Protein AF-A0A0D3IR96-F1 (afdb_monomer_lite)

Organism: Emiliania huxleyi (strain CCMP1516) (NCBI:txid280463)

Radius of gyration: 33.33 Å; chains: 1; bounding box: 68×38×92 Å

InterPro domains:
  IPR036249 Thioredoxin-like superfamily [SSF52833] (45-129)

Foldseek 3Di:
DDDDDDDDDDDDDDDDDDDDDDDDDDDDDDDPPPPPPPPPPPPQAKEKAWQPDPLQVVLPSVVLLVLLVVVCPPPRRHDRYHADQVPPPRSDPVVSPQDRKMWIRAPGPDDPPDDPDPTDIDGNQDDNVSSVVVVVVSNVD

Structure (mmCIF, N/CA/C/O backbone):
data_AF-A0A0D3IR96-F1
#
_entry.id   AF-A0A0D3IR96-F1
#
loop_
_atom_site.group_PDB
_atom_site.id
_atom_site.type_symbol
_atom_site.label_atom_id
_atom_site.label_alt_id
_atom_site.label_comp_id
_atom_site.label_asym_id
_atom_site.label_entity_id
_atom_site.label_seq_id
_atom_site.pdbx_PDB_ins_code
_atom_site.Cartn_x
_atom_site.Cartn_y
_atom_site.Cartn_z
_atom_site.occupancy
_atom_site.B_iso_or_equiv
_atom_site.auth_seq_id
_atom_site.auth_comp_id
_atom_site.auth_asym_id
_atom_site.auth_atom_id
_atom_site.pdbx_PDB_model_num
ATOM 1 N N . MET A 1 1 ? 56.034 -15.887 52.984 1.00 51.62 1 MET A N 1
ATOM 2 C CA . MET A 1 1 ? 55.229 -17.129 52.912 1.00 51.62 1 MET A CA 1
ATOM 3 C C . MET A 1 1 ? 55.844 -18.103 53.901 1.00 51.62 1 MET A C 1
ATOM 5 O O . MET A 1 1 ? 57.067 -18.193 53.873 1.00 51.62 1 MET A O 1
ATOM 9 N N . PRO A 1 2 ? 55.068 -18.704 54.822 1.00 46.38 2 PRO A N 1
ATOM 10 C CA . PRO A 1 2 ? 53.997 -19.631 54.433 1.00 46.38 2 PRO A CA 1
ATOM 11 C C . PRO A 1 2 ? 52.664 -19.515 55.214 1.00 46.38 2 PRO A C 1
ATOM 13 O O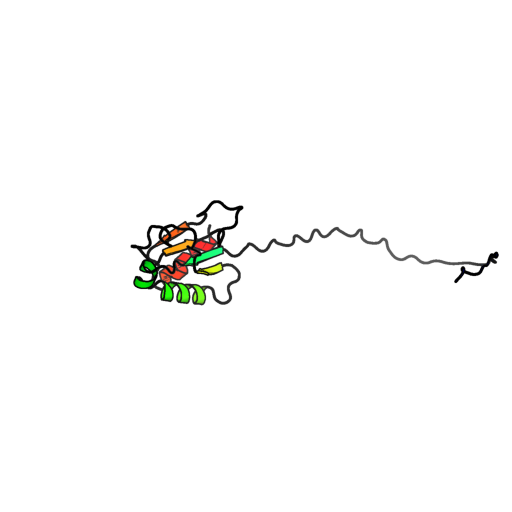 . PRO A 1 2 ? 52.569 -18.794 56.196 1.00 46.38 2 PRO A O 1
ATOM 16 N N . SER A 1 3 ? 51.687 -20.289 54.724 1.00 43.12 3 SER A N 1
ATOM 17 C CA . SER A 1 3 ? 50.596 -21.015 55.409 1.00 43.12 3 SER A CA 1
ATOM 18 C C . SER A 1 3 ? 49.619 -20.351 56.394 1.00 43.12 3 SER A C 1
ATOM 20 O O . SER A 1 3 ? 49.983 -19.694 57.362 1.00 43.12 3 SER A O 1
ATOM 22 N N . LEU A 1 4 ? 48.340 -20.689 56.174 1.00 45.69 4 LEU A N 1
ATOM 23 C CA . LEU A 1 4 ? 47.197 -20.446 57.056 1.00 45.69 4 LEU A CA 1
ATOM 24 C C . LEU A 1 4 ? 47.399 -21.021 58.467 1.00 45.69 4 LEU A C 1
ATOM 26 O O . LEU A 1 4 ? 47.954 -22.107 58.641 1.00 45.69 4 LEU A O 1
ATOM 30 N N . LEU A 1 5 ? 46.816 -20.332 59.447 1.00 49.47 5 LEU A N 1
ATOM 31 C CA . LEU A 1 5 ? 46.610 -20.828 60.804 1.00 49.47 5 LEU A CA 1
ATOM 32 C C . LEU A 1 5 ? 45.289 -21.613 60.938 1.00 49.47 5 LEU A C 1
ATOM 34 O O . LEU A 1 5 ? 44.255 -21.225 60.400 1.00 49.47 5 LEU A O 1
ATOM 38 N N . LEU A 1 6 ? 45.392 -22.700 61.711 1.00 45.28 6 LEU A N 1
ATOM 39 C CA . LEU A 1 6 ? 44.419 -23.315 62.638 1.00 45.28 6 LEU A CA 1
ATOM 40 C C . LEU A 1 6 ? 43.333 -22.353 63.204 1.00 45.28 6 LEU A C 1
ATOM 42 O O . LEU A 1 6 ? 43.534 -21.146 63.221 1.00 45.28 6 LEU A O 1
ATOM 46 N N . ALA A 1 7 ? 42.201 -22.789 63.782 1.00 45.91 7 ALA A N 1
ATOM 47 C CA . ALA A 1 7 ? 41.856 -24.061 64.450 1.00 45.91 7 ALA A CA 1
ATOM 48 C C . ALA A 1 7 ? 40.303 -24.258 64.481 1.00 45.91 7 ALA A C 1
ATOM 50 O O . ALA A 1 7 ? 39.579 -23.277 64.370 1.00 45.91 7 ALA A O 1
ATOM 51 N N . ILE A 1 8 ? 39.719 -25.470 64.443 1.00 49.22 8 ILE A N 1
ATOM 52 C CA . ILE A 1 8 ? 39.434 -26.432 65.549 1.00 49.22 8 ILE A CA 1
ATOM 53 C C . ILE A 1 8 ? 38.276 -26.025 66.507 1.00 49.22 8 ILE A C 1
ATOM 55 O O . ILE A 1 8 ? 38.487 -25.227 67.411 1.00 49.22 8 ILE A O 1
ATOM 59 N N . MET A 1 9 ? 37.139 -26.747 66.386 1.00 39.69 9 MET A N 1
ATOM 60 C CA . MET A 1 9 ? 36.082 -27.023 67.406 1.00 39.69 9 MET A CA 1
ATOM 61 C C . MET A 1 9 ? 35.264 -25.803 67.928 1.00 39.69 9 MET A C 1
ATOM 63 O O . MET A 1 9 ? 35.610 -24.670 67.635 1.00 39.69 9 MET A O 1
ATOM 67 N N . THR A 1 10 ? 34.108 -25.899 68.612 1.00 48.47 10 THR A N 1
ATOM 68 C CA . THR A 1 10 ? 33.416 -26.964 69.389 1.00 48.47 10 THR A CA 1
ATOM 69 C C . THR A 1 10 ? 31.876 -26.816 69.341 1.00 48.47 10 THR A C 1
ATOM 71 O O . THR A 1 10 ? 31.369 -25.721 69.134 1.00 48.47 10 THR A O 1
ATOM 74 N N . SER A 1 11 ? 31.165 -27.923 69.611 1.00 43.47 11 SER A N 1
ATOM 75 C CA . SER A 1 11 ? 30.036 -28.127 70.563 1.00 43.47 11 SER A CA 1
ATOM 76 C C . SER A 1 11 ? 29.287 -26.924 71.192 1.00 43.47 11 SER A C 1
ATOM 78 O O . SER A 1 11 ? 29.914 -25.929 71.523 1.00 43.47 11 SER A O 1
ATOM 80 N N . ALA A 1 12 ? 28.016 -26.991 71.630 1.00 45.50 12 ALA A N 1
ATOM 81 C CA . ALA A 1 12 ? 26.873 -27.919 71.486 1.00 45.50 12 ALA A CA 1
ATOM 82 C C . ALA A 1 12 ? 25.678 -27.352 72.325 1.00 45.50 12 ALA A C 1
ATOM 84 O O . ALA A 1 12 ? 25.776 -26.253 72.860 1.00 45.50 12 ALA A O 1
ATOM 85 N N . LEU A 1 13 ? 24.616 -28.155 72.520 1.00 47.00 13 LEU A N 1
ATOM 86 C CA . LEU A 1 13 ? 23.507 -28.019 73.495 1.00 47.00 13 LEU A CA 1
ATOM 87 C C . LEU A 1 13 ? 22.381 -26.991 73.229 1.00 47.00 13 LEU A C 1
ATOM 89 O O . LEU A 1 13 ? 22.545 -25.778 73.296 1.00 47.00 13 LEU A O 1
ATOM 93 N N . SER A 1 14 ? 21.169 -27.539 73.084 1.00 48.97 14 SER A N 1
ATOM 94 C CA . SER A 1 14 ? 19.882 -26.877 73.357 1.00 48.97 14 SER A CA 1
ATOM 95 C C . SER A 1 14 ? 19.670 -26.641 74.865 1.00 48.97 14 SER A C 1
ATOM 97 O O . SER A 1 14 ? 20.343 -27.263 75.690 1.00 48.97 14 SER A O 1
ATOM 99 N N . PRO A 1 15 ? 18.622 -25.889 75.245 1.00 51.50 15 PRO A N 1
ATOM 100 C CA . PRO A 1 15 ? 17.566 -26.556 76.020 1.00 51.50 15 PRO A CA 1
ATOM 101 C C . PRO A 1 15 ? 16.125 -26.238 75.560 1.00 51.50 15 PRO A C 1
ATOM 103 O O . PRO A 1 15 ? 15.892 -25.615 74.530 1.00 51.50 15 PRO A O 1
ATOM 106 N N . ARG A 1 16 ? 15.159 -26.813 76.291 1.00 57.41 16 ARG A N 1
ATOM 107 C CA . ARG A 1 16 ? 13.742 -27.029 75.933 1.00 57.41 16 ARG A CA 1
ATOM 108 C C . ARG A 1 16 ? 12.774 -25.990 76.545 1.00 57.41 16 ARG A C 1
ATOM 110 O O . ARG A 1 16 ? 13.179 -25.176 77.362 1.00 57.41 16 ARG A O 1
ATOM 117 N N . LEU A 1 17 ? 11.479 -26.235 76.277 1.00 47.91 17 LEU A N 1
ATOM 118 C CA . LEU A 1 17 ? 10.245 -25.733 76.919 1.00 47.91 17 LEU A CA 1
ATOM 119 C C . LEU A 1 17 ? 9.730 -24.369 76.408 1.00 47.91 17 LEU A C 1
ATOM 121 O O . LEU A 1 17 ? 10.510 -23.454 76.203 1.00 47.91 17 LEU A O 1
ATOM 125 N N . GLY A 1 18 ? 8.418 -24.176 76.204 1.00 40.69 18 GLY A N 1
ATOM 126 C CA . GLY A 1 18 ? 7.308 -25.145 76.254 1.00 40.69 18 GLY A CA 1
ATOM 127 C C . GLY A 1 18 ? 5.919 -24.488 76.363 1.00 40.69 18 GLY A C 1
ATOM 128 O O . GLY A 1 18 ? 5.835 -23.323 76.723 1.00 40.69 18 GLY A O 1
ATOM 129 N N . ALA A 1 19 ? 4.866 -25.292 76.132 1.00 45.28 19 ALA A N 1
ATOM 130 C CA . ALA A 1 19 ? 3.433 -25.031 76.390 1.00 45.28 19 ALA A CA 1
ATOM 131 C C . ALA A 1 19 ? 2.738 -23.873 75.619 1.00 45.28 19 ALA A C 1
ATOM 133 O O . ALA A 1 19 ? 3.375 -22.899 75.252 1.00 45.28 19 ALA A O 1
ATOM 134 N N . ALA A 1 20 ? 1.415 -23.831 75.400 1.00 45.00 20 ALA A N 1
ATOM 135 C CA . ALA A 1 20 ? 0.309 -24.803 75.266 1.00 45.00 20 ALA A CA 1
ATOM 136 C C . ALA A 1 20 ? -1.021 -23.999 75.159 1.00 45.00 20 ALA A C 1
ATOM 138 O O . ALA A 1 20 ? -1.113 -22.947 75.787 1.00 45.00 20 ALA A O 1
ATOM 139 N N . LEU A 1 21 ? -2.057 -24.570 74.501 1.00 45.09 21 LEU A N 1
ATOM 140 C CA . LEU A 1 21 ? -3.480 -24.115 74.454 1.00 45.09 21 LEU A CA 1
ATOM 141 C C . LEU A 1 21 ? -3.742 -22.803 73.642 1.00 45.09 21 LEU A C 1
ATOM 143 O O . LEU A 1 21 ? -2.848 -21.976 73.543 1.00 45.09 21 LEU A O 1
ATOM 147 N N . TYR A 1 22 ? -4.901 -22.506 73.011 1.00 46.69 22 TYR A N 1
ATOM 148 C CA . TYR A 1 22 ? -6.094 -23.287 72.581 1.00 46.69 22 TYR A CA 1
ATOM 149 C C . TYR A 1 22 ? -6.828 -22.581 71.374 1.00 46.69 22 TYR A C 1
ATOM 151 O O . TYR A 1 22 ? -6.241 -21.653 70.821 1.00 46.69 22 TYR A O 1
ATOM 159 N N . PRO A 1 23 ? -8.012 -23.020 70.857 1.00 60.56 23 PRO A N 1
ATOM 160 C CA . PRO A 1 23 ? -8.358 -22.891 69.424 1.00 60.56 23 PRO A CA 1
ATOM 161 C C . PRO A 1 23 ? -9.450 -21.859 69.053 1.00 60.56 23 PRO A C 1
ATOM 163 O O . PRO A 1 23 ? -10.223 -21.417 69.900 1.00 60.56 23 PRO A O 1
ATOM 166 N N . SER A 1 24 ? -9.627 -21.607 67.745 1.00 42.91 24 SER A N 1
ATOM 167 C CA . SER A 1 24 ? -10.947 -21.346 67.126 1.00 42.91 24 SER A CA 1
ATOM 168 C C . SER A 1 24 ? -10.938 -21.479 65.597 1.00 42.91 24 SER A C 1
ATOM 170 O O . SER A 1 24 ? -9.906 -21.336 64.948 1.00 42.91 24 SER A O 1
ATOM 172 N N . ALA A 1 25 ? -12.104 -21.798 65.029 1.00 50.78 25 ALA A N 1
ATOM 173 C CA . ALA A 1 25 ? -12.280 -22.142 63.619 1.00 50.78 25 ALA A CA 1
ATOM 174 C C . ALA A 1 25 ? -12.284 -20.924 62.675 1.00 50.78 25 ALA A C 1
ATOM 176 O O . ALA A 1 25 ? -12.954 -19.930 62.948 1.00 50.78 25 ALA A O 1
ATOM 177 N N . ALA A 1 26 ? -11.652 -21.051 61.500 1.00 44.62 26 ALA A N 1
ATOM 178 C CA . ALA A 1 26 ? -11.836 -20.116 60.387 1.00 44.62 26 ALA A CA 1
ATOM 179 C C . ALA A 1 26 ? -11.619 -20.772 59.005 1.00 44.62 26 ALA A C 1
ATOM 181 O O . ALA A 1 26 ? -10.518 -20.757 58.474 1.00 44.62 26 ALA A O 1
ATOM 182 N N . ARG A 1 27 ? -12.733 -21.249 58.422 1.00 51.72 27 ARG A N 1
ATOM 183 C CA . ARG A 1 27 ? -13.008 -21.522 56.989 1.00 51.72 27 ARG A CA 1
ATOM 184 C C . ARG A 1 27 ? -12.126 -22.532 56.214 1.00 51.72 27 ARG A C 1
ATOM 186 O O . ARG A 1 27 ? -10.905 -22.429 56.218 1.00 51.72 27 ARG A O 1
ATOM 193 N N . PRO A 1 28 ? -12.734 -23.431 55.407 1.00 44.75 28 PRO A N 1
ATOM 194 C CA . PRO A 1 28 ? -12.001 -24.070 54.318 1.00 44.75 28 PRO A CA 1
ATOM 195 C C . PRO A 1 28 ? -11.571 -22.998 53.309 1.00 44.75 28 PRO A C 1
ATOM 197 O O . PRO A 1 28 ? -12.365 -22.123 52.948 1.00 44.75 28 PRO A O 1
ATOM 200 N N . GLN A 1 29 ? -10.326 -23.070 52.836 1.00 51.66 29 GLN A N 1
ATOM 201 C CA . GLN A 1 29 ? -9.911 -22.281 51.679 1.00 51.66 29 GLN A CA 1
ATOM 202 C C . GLN A 1 29 ? -10.789 -22.682 50.483 1.00 51.66 29 GLN A C 1
ATOM 204 O O . GLN A 1 29 ? -10.931 -23.883 50.229 1.00 51.66 29 GLN A O 1
ATOM 209 N N . PRO A 1 30 ? -11.372 -21.734 49.725 1.00 47.31 30 PRO A N 1
ATOM 210 C CA . PRO A 1 30 ? -11.896 -22.078 48.417 1.00 47.31 30 PRO A CA 1
ATOM 211 C C . PRO A 1 30 ? -10.712 -22.587 47.597 1.00 47.31 30 PRO A C 1
ATOM 213 O O . PRO A 1 30 ? -9.713 -21.879 47.452 1.00 47.31 30 PRO A O 1
ATOM 216 N N . ALA A 1 31 ? -10.814 -23.821 47.097 1.00 50.88 31 ALA A N 1
ATOM 217 C CA . ALA A 1 31 ? -9.836 -24.358 46.164 1.00 50.88 31 ALA A CA 1
ATOM 218 C C . ALA A 1 31 ? -9.617 -23.311 45.074 1.00 50.88 31 ALA A C 1
ATOM 220 O O . ALA A 1 31 ? -10.591 -22.850 44.468 1.00 50.88 31 ALA A O 1
ATOM 221 N N . ALA A 1 32 ? -8.362 -22.902 44.876 1.00 51.72 32 ALA A N 1
ATOM 222 C CA . ALA A 1 32 ? -8.020 -21.935 43.853 1.00 51.72 32 ALA A CA 1
ATOM 223 C C . ALA A 1 32 ? -8.484 -22.510 42.515 1.00 51.72 32 ALA A C 1
ATOM 225 O O . ALA A 1 3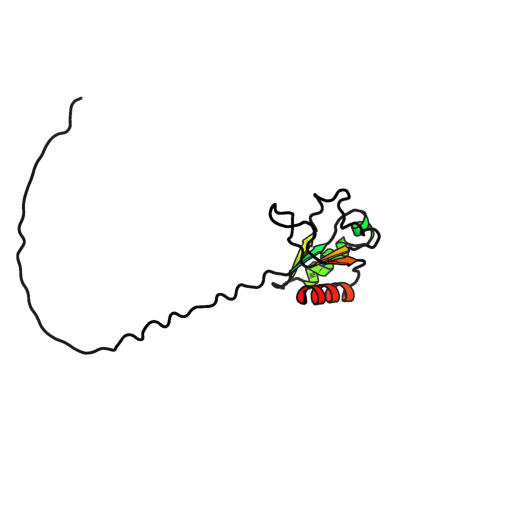2 ? -7.843 -23.395 41.948 1.00 51.72 32 ALA A O 1
ATOM 226 N N . ARG A 1 33 ? -9.636 -22.029 42.029 1.00 50.84 33 ARG A N 1
ATOM 227 C CA . ARG A 1 33 ? -10.043 -22.226 40.645 1.00 50.84 33 ARG A CA 1
ATOM 228 C C . ARG A 1 33 ? -8.876 -21.675 39.855 1.00 50.84 33 ARG A C 1
ATOM 230 O O . ARG A 1 33 ? -8.640 -20.469 39.896 1.00 50.84 33 ARG A O 1
ATOM 237 N N . ALA A 1 34 ? -8.137 -22.570 39.207 1.00 50.50 34 ALA A N 1
ATOM 238 C CA . ALA A 1 34 ? -7.124 -22.210 38.242 1.00 50.50 34 ALA A CA 1
ATOM 239 C C . ALA A 1 34 ? -7.859 -21.470 37.126 1.00 50.50 34 ALA A C 1
ATOM 241 O O . ALA A 1 34 ? -8.377 -22.072 36.184 1.00 50.50 34 ALA A O 1
ATOM 242 N N . GLY A 1 35 ? -7.987 -20.157 37.312 1.00 45.25 35 GLY A N 1
ATOM 243 C CA . GLY A 1 35 ? -8.448 -19.228 36.313 1.00 45.25 35 GLY A CA 1
ATOM 244 C C . GLY A 1 35 ? -7.410 -19.287 35.223 1.00 45.25 35 GLY A C 1
ATOM 245 O O . GLY A 1 35 ? -6.414 -18.570 35.272 1.00 45.25 35 GLY A O 1
ATOM 246 N N . ARG A 1 36 ? -7.634 -20.196 34.272 1.00 48.97 36 ARG A N 1
ATOM 247 C CA . ARG A 1 36 ? -6.985 -20.199 32.975 1.00 48.97 36 ARG A CA 1
ATOM 248 C C . ARG A 1 36 ? -7.459 -18.920 32.305 1.00 48.97 36 ARG A C 1
ATOM 250 O O . ARG A 1 36 ? -8.435 -18.924 31.563 1.00 48.97 36 ARG A O 1
ATOM 257 N N . LEU A 1 37 ? -6.816 -17.816 32.683 1.00 46.94 37 LEU A N 1
ATOM 258 C CA . LEU A 1 37 ? -6.868 -16.564 31.968 1.00 46.94 37 LEU A CA 1
ATOM 259 C C . LEU A 1 37 ? -6.359 -16.925 30.584 1.00 46.94 37 LEU A C 1
ATOM 261 O O . LEU A 1 37 ? -5.158 -17.089 30.374 1.00 46.94 37 LEU A O 1
ATOM 265 N N . CYS A 1 38 ? -7.297 -17.141 29.666 1.00 43.19 38 CYS A N 1
ATOM 266 C CA . CYS A 1 38 ? -6.997 -17.015 28.263 1.00 43.19 38 CYS A CA 1
ATOM 267 C C . CYS A 1 38 ? -6.497 -15.582 28.119 1.00 43.19 38 CYS A C 1
ATOM 269 O O . CYS A 1 38 ? -7.294 -14.643 28.116 1.00 43.19 38 CYS A O 1
ATOM 271 N N . ALA A 1 39 ? -5.175 -15.419 28.058 1.00 48.00 39 ALA A N 1
ATOM 272 C CA . ALA A 1 39 ? -4.632 -14.333 27.279 1.00 48.00 39 ALA A CA 1
ATOM 273 C C . ALA A 1 39 ? -5.293 -14.503 25.913 1.00 48.00 39 ALA A C 1
ATOM 275 O O . ALA A 1 39 ? -5.076 -15.514 25.245 1.00 48.00 39 ALA A O 1
ATOM 276 N N . ALA A 1 40 ? -6.204 -13.594 25.574 1.00 45.00 40 ALA A N 1
ATOM 277 C CA . ALA A 1 40 ? -6.588 -13.449 24.191 1.00 45.00 40 ALA A CA 1
ATOM 278 C C . ALA A 1 40 ? -5.282 -13.092 23.487 1.00 45.00 40 ALA A C 1
ATOM 280 O O . ALA A 1 40 ? -4.715 -12.031 23.755 1.00 45.00 40 ALA A O 1
ATOM 281 N N . GLU A 1 41 ? -4.754 -14.024 22.695 1.00 51.28 41 GLU A N 1
ATOM 282 C CA . GLU A 1 41 ? -3.698 -13.712 21.746 1.00 51.28 41 GLU A CA 1
ATOM 283 C C . GLU A 1 41 ? -4.260 -12.582 20.890 1.00 51.28 41 GLU A C 1
ATOM 285 O O . GLU A 1 41 ? -5.216 -12.780 20.138 1.00 51.28 41 GLU A O 1
ATOM 290 N N . ALA A 1 42 ? -3.758 -11.367 21.126 1.00 58.09 42 ALA A N 1
ATOM 291 C CA . ALA A 1 42 ? -4.143 -10.208 20.348 1.00 58.09 42 ALA A CA 1
ATOM 292 C C . ALA A 1 42 ? -3.842 -10.559 18.893 1.00 58.09 42 ALA A C 1
ATOM 294 O O . ALA A 1 42 ? -2.696 -10.878 18.567 1.00 58.09 42 ALA A O 1
ATOM 295 N N . ALA A 1 43 ? -4.885 -10.586 18.061 1.00 66.50 43 ALA A N 1
ATOM 296 C CA . ALA A 1 43 ? -4.735 -10.897 16.652 1.00 66.50 43 ALA A CA 1
ATOM 297 C C . ALA A 1 43 ? -3.674 -9.955 16.074 1.00 66.50 43 ALA A C 1
ATOM 299 O O . ALA A 1 43 ? -3.745 -8.743 16.286 1.00 66.50 43 ALA A O 1
ATOM 300 N N . ALA A 1 44 ? -2.657 -10.518 15.421 1.00 77.62 44 ALA A N 1
ATOM 301 C CA . ALA A 1 44 ? -1.596 -9.708 14.843 1.00 77.62 44 ALA A CA 1
ATOM 302 C C . ALA A 1 44 ? -2.208 -8.745 13.805 1.00 77.62 44 ALA A C 1
ATOM 304 O O . ALA A 1 44 ? -3.067 -9.179 13.033 1.00 77.62 44 ALA A O 1
ATOM 305 N N . PRO A 1 45 ? -1.794 -7.465 13.774 1.00 84.56 45 PRO A N 1
ATOM 306 C CA . PRO A 1 45 ? -2.362 -6.489 12.853 1.00 84.56 45 PRO A CA 1
ATOM 307 C C . PRO A 1 45 ? -2.136 -6.918 11.405 1.00 84.56 45 PRO A C 1
ATOM 309 O O . PRO A 1 45 ? -1.048 -7.382 11.041 1.00 84.56 45 PRO A O 1
ATOM 312 N N . VAL A 1 46 ? -3.146 -6.720 10.558 1.00 88.62 46 VAL A N 1
ATOM 313 C CA . VAL A 1 46 ? -3.047 -7.066 9.140 1.00 88.62 46 VAL A CA 1
ATOM 314 C C . VAL A 1 46 ? -2.062 -6.117 8.464 1.00 88.62 46 VAL A C 1
ATOM 316 O O . VAL A 1 46 ? -2.231 -4.898 8.473 1.00 88.62 46 VAL A O 1
ATOM 319 N N . ARG A 1 47 ? -1.011 -6.677 7.864 1.00 88.62 47 ARG A N 1
ATOM 320 C CA . ARG A 1 47 ? 0.023 -5.911 7.159 1.00 88.62 47 ARG A CA 1
ATOM 321 C C . ARG A 1 47 ? -0.478 -5.446 5.793 1.00 88.62 47 ARG A C 1
ATOM 323 O O . ARG A 1 47 ? -0.944 -6.254 4.989 1.00 88.62 47 ARG A O 1
ATOM 330 N N . VAL A 1 48 ? -0.346 -4.148 5.527 1.00 90.38 48 VAL A N 1
ATOM 331 C CA . VAL A 1 48 ? -0.702 -3.487 4.266 1.00 90.38 48 VAL A CA 1
ATOM 332 C C . VAL A 1 48 ? 0.537 -2.774 3.727 1.00 90.38 48 VAL A C 1
ATOM 334 O O . VAL A 1 48 ? 0.966 -1.746 4.244 1.00 90.38 48 VAL A O 1
ATOM 337 N N . GLU A 1 49 ? 1.139 -3.334 2.684 1.00 90.62 49 GLU A N 1
ATOM 338 C CA . GLU A 1 49 ? 2.460 -2.944 2.194 1.00 90.62 49 GLU A CA 1
ATOM 339 C C . GLU A 1 49 ? 2.365 -2.235 0.837 1.00 90.62 49 GLU A C 1
ATOM 341 O O . GLU A 1 49 ? 1.984 -2.828 -0.177 1.00 90.62 49 GLU A O 1
ATOM 346 N N . VAL A 1 50 ? 2.733 -0.954 0.781 1.00 91.00 50 VAL A N 1
ATOM 347 C CA . VAL A 1 50 ? 2.592 -0.128 -0.431 1.00 91.00 50 VAL A CA 1
ATOM 348 C C . VAL A 1 50 ? 3.886 -0.113 -1.246 1.00 91.00 50 VAL A C 1
ATOM 350 O O . VAL A 1 50 ? 4.964 0.211 -0.740 1.00 91.00 50 VAL A O 1
ATOM 353 N N . CYS A 1 51 ? 3.799 -0.399 -2.549 1.00 90.75 51 CYS A N 1
ATOM 354 C CA . CYS A 1 51 ? 4.967 -0.388 -3.428 1.00 90.75 51 CYS A CA 1
ATOM 355 C C . CYS A 1 51 ? 5.478 1.044 -3.707 1.00 90.75 51 CYS A C 1
ATOM 357 O O . CYS A 1 51 ? 4.794 1.879 -4.311 1.00 90.75 51 CYS A O 1
ATOM 359 N N . MET A 1 52 ? 6.738 1.311 -3.341 1.00 91.19 52 MET A N 1
ATOM 360 C CA . MET A 1 52 ? 7.411 2.613 -3.508 1.00 91.19 52 MET A CA 1
ATOM 361 C C . MET A 1 52 ? 8.409 2.680 -4.676 1.00 91.19 52 MET A C 1
ATOM 363 O O . MET A 1 52 ? 9.259 3.577 -4.727 1.00 91.19 52 MET A O 1
ATOM 367 N N . ASN A 1 53 ? 8.322 1.765 -5.641 1.00 90.31 53 ASN A N 1
ATOM 368 C CA . ASN A 1 53 ? 9.193 1.781 -6.817 1.00 90.31 53 ASN A CA 1
ATOM 369 C C . ASN A 1 53 ? 8.802 2.882 -7.827 1.00 90.31 53 ASN A C 1
ATOM 371 O O . ASN A 1 53 ? 7.692 3.416 -7.808 1.00 90.31 53 ASN A O 1
ATOM 375 N N . LYS A 1 54 ? 9.718 3.209 -8.745 1.00 88.56 54 LYS A N 1
ATOM 376 C CA . LYS A 1 54 ? 9.641 4.266 -9.766 1.00 88.56 54 LYS A CA 1
ATOM 377 C C . LYS A 1 54 ? 8.309 4.312 -10.524 1.00 88.56 54 LYS A C 1
ATOM 379 O O . LYS A 1 54 ? 7.805 5.405 -10.774 1.00 88.56 54 LYS A O 1
ATOM 384 N N . TYR A 1 55 ? 7.738 3.162 -10.889 1.00 87.94 55 TYR A N 1
ATOM 385 C CA . TYR A 1 55 ? 6.459 3.104 -11.607 1.00 87.94 55 TYR A CA 1
ATOM 386 C C . TYR A 1 55 ? 5.263 3.435 -10.703 1.00 87.94 55 TYR A C 1
ATOM 388 O O . TYR A 1 55 ? 4.479 4.316 -11.051 1.00 87.94 55 TYR A O 1
ATOM 396 N N . CYS A 1 56 ? 5.174 2.841 -9.510 1.00 89.44 56 CYS A N 1
ATOM 397 C CA . CYS A 1 56 ? 4.133 3.162 -8.528 1.00 89.44 56 CYS A CA 1
ATOM 398 C C . CYS A 1 56 ? 4.206 4.626 -8.062 1.00 89.44 56 CYS A C 1
ATOM 400 O O . CYS A 1 56 ? 3.182 5.310 -8.036 1.00 89.44 56 CYS A O 1
ATOM 402 N N . LYS A 1 57 ? 5.414 5.160 -7.820 1.00 90.31 57 LYS A N 1
ATOM 403 C CA . LYS A 1 57 ? 5.625 6.580 -7.486 1.00 90.31 57 LYS A CA 1
ATOM 404 C C . LYS A 1 57 ? 5.093 7.514 -8.575 1.00 90.31 57 LYS A C 1
ATOM 406 O O . LYS A 1 57 ? 4.337 8.430 -8.270 1.00 90.31 57 LYS A O 1
ATOM 411 N N . LYS A 1 58 ? 5.388 7.235 -9.853 1.00 90.44 58 LYS A N 1
ATOM 412 C CA . LYS A 1 58 ? 4.826 7.974 -11.006 1.00 90.44 58 LYS A CA 1
ATOM 413 C C . LYS A 1 58 ? 3.297 7.907 -11.109 1.00 90.44 58 LYS A C 1
ATOM 415 O O . LYS A 1 58 ? 2.711 8.731 -11.803 1.00 90.44 58 LYS A O 1
ATOM 420 N N . ARG A 1 59 ? 2.655 6.923 -10.474 1.00 89.56 59 ARG A N 1
ATOM 421 C CA . ARG A 1 59 ? 1.196 6.740 -10.456 1.00 89.56 59 ARG A CA 1
ATOM 422 C C . ARG A 1 59 ? 0.513 7.310 -9.206 1.00 89.56 59 ARG A C 1
ATOM 424 O O . ARG A 1 59 ? -0.708 7.209 -9.118 1.00 89.56 59 ARG A O 1
ATOM 431 N N . GLY A 1 60 ? 1.274 7.909 -8.285 1.00 91.31 60 GLY A N 1
ATOM 432 C CA . GLY A 1 60 ? 0.758 8.537 -7.066 1.00 91.31 60 GLY A CA 1
ATOM 433 C C . GLY A 1 60 ? 0.879 7.697 -5.792 1.00 91.31 60 GLY A C 1
ATOM 434 O O . GLY A 1 60 ? 0.253 8.056 -4.803 1.00 91.31 60 GLY A O 1
ATOM 435 N N . SER A 1 61 ? 1.681 6.621 -5.767 1.00 91.88 61 SER A N 1
ATOM 436 C CA . SER A 1 61 ? 1.718 5.725 -4.597 1.00 91.88 61 SER A CA 1
ATOM 437 C C . SER A 1 61 ? 2.099 6.407 -3.283 1.00 91.88 61 SER A C 1
ATOM 439 O O . SER A 1 61 ? 1.626 5.969 -2.245 1.00 91.88 61 SER A O 1
ATOM 441 N N . ALA A 1 62 ? 2.882 7.492 -3.311 1.00 94.19 62 ALA A N 1
ATOM 442 C CA . ALA A 1 62 ? 3.189 8.284 -2.117 1.00 94.19 62 ALA A CA 1
ATOM 443 C C . ALA A 1 62 ? 1.927 8.894 -1.474 1.00 94.19 62 ALA A C 1
ATOM 445 O O . ALA A 1 62 ? 1.750 8.768 -0.270 1.00 94.19 62 ALA A O 1
ATOM 446 N N . ALA A 1 63 ? 1.022 9.464 -2.279 1.00 93.94 63 ALA A N 1
ATOM 447 C CA . ALA A 1 63 ? -0.258 9.981 -1.794 1.00 93.94 63 ALA A CA 1
ATOM 448 C C . ALA A 1 63 ? -1.191 8.845 -1.337 1.00 93.94 63 ALA A C 1
ATOM 450 O O . ALA A 1 63 ? -1.891 8.990 -0.344 1.00 93.94 63 ALA A O 1
ATOM 451 N N . THR A 1 64 ? -1.167 7.689 -2.016 1.00 94.19 64 THR A N 1
ATOM 452 C CA . THR A 1 64 ? -1.904 6.492 -1.569 1.00 94.19 64 THR A CA 1
ATOM 453 C C . THR A 1 64 ? -1.394 5.969 -0.221 1.00 94.19 64 THR A C 1
ATOM 455 O O . THR A 1 64 ? -2.200 5.565 0.607 1.00 94.19 64 THR A O 1
ATOM 458 N N . LEU A 1 65 ? -0.076 5.981 0.016 1.00 94.75 65 LEU A N 1
ATOM 459 C CA . LEU A 1 65 ? 0.524 5.585 1.294 1.00 94.75 65 LEU A CA 1
ATOM 460 C C . LEU A 1 65 ? 0.124 6.547 2.413 1.00 94.75 65 LEU A C 1
ATOM 462 O O . LEU A 1 65 ? -0.338 6.089 3.449 1.00 94.75 65 LEU A O 1
ATOM 466 N N . GLU A 1 66 ? 0.266 7.855 2.190 1.00 95.50 66 GLU A N 1
ATOM 467 C CA . GLU A 1 66 ? -0.119 8.887 3.160 1.00 95.50 66 GLU A CA 1
ATOM 468 C C . GLU A 1 66 ? -1.605 8.775 3.535 1.00 95.50 66 GLU A C 1
ATOM 470 O O . GLU A 1 66 ? -1.947 8.753 4.713 1.00 95.50 66 GLU A O 1
ATOM 475 N N . LEU A 1 67 ? -2.480 8.599 2.541 1.00 95.00 67 LEU A N 1
ATOM 476 C CA . LEU A 1 67 ? -3.915 8.394 2.734 1.00 95.00 67 LEU A CA 1
ATOM 477 C C . LEU A 1 67 ? -4.232 7.107 3.514 1.00 95.00 67 LEU A C 1
ATOM 479 O O . LEU A 1 67 ? -5.059 7.127 4.420 1.00 95.00 67 LEU A O 1
ATOM 483 N N . LEU A 1 68 ? -3.569 5.988 3.200 1.00 93.88 68 LEU A N 1
ATOM 484 C CA . LEU A 1 68 ? -3.735 4.738 3.951 1.00 93.88 68 LEU A CA 1
ATOM 485 C C . LEU A 1 68 ? -3.228 4.870 5.394 1.00 93.88 68 LEU A C 1
ATOM 487 O O . LEU A 1 68 ? -3.857 4.330 6.294 1.00 93.88 68 LEU A O 1
ATOM 491 N N . GLN A 1 69 ? -2.137 5.606 5.625 1.00 94.75 69 GLN A N 1
ATOM 492 C CA . GLN A 1 69 ? -1.619 5.889 6.966 1.00 94.75 69 GLN A CA 1
ATOM 493 C C . GLN A 1 69 ? -2.561 6.797 7.766 1.00 94.75 69 GLN A C 1
ATOM 495 O O . GLN A 1 69 ? -2.780 6.534 8.940 1.00 94.75 69 GLN A O 1
ATOM 500 N N . GLN A 1 70 ? -3.176 7.804 7.138 1.00 95.00 70 GLN A N 1
ATOM 501 C CA . GLN A 1 70 ? -4.205 8.645 7.764 1.00 95.00 70 GLN A CA 1
ATOM 502 C C . GLN A 1 70 ? -5.464 7.841 8.130 1.00 95.00 70 GLN A C 1
ATOM 504 O O . GLN A 1 70 ? -6.004 8.007 9.219 1.00 95.00 70 GLN A O 1
ATOM 509 N N . LEU A 1 71 ? -5.913 6.932 7.257 1.00 92.69 71 LEU A N 1
ATOM 510 C CA . LEU A 1 71 ? -7.058 6.043 7.514 1.00 92.69 71 LEU A CA 1
ATOM 511 C C . LEU A 1 71 ? -6.748 4.902 8.507 1.00 92.69 71 LEU A C 1
ATOM 513 O O . LEU A 1 71 ? -7.673 4.259 9.011 1.00 92.69 71 LEU A O 1
ATOM 517 N N . ALA A 1 72 ? -5.464 4.638 8.764 1.00 91.44 72 ALA A N 1
ATOM 518 C CA . ALA A 1 72 ? -4.966 3.703 9.771 1.00 91.44 72 ALA A CA 1
ATOM 519 C C . ALA A 1 72 ? -4.537 4.393 11.082 1.00 91.44 72 ALA A C 1
ATOM 521 O O . ALA A 1 72 ? -4.114 3.711 12.014 1.00 91.44 72 ALA A O 1
ATOM 522 N N . ASP A 1 73 ? -4.637 5.721 11.188 1.00 93.19 73 ASP A N 1
ATOM 523 C CA . ASP A 1 73 ? -4.255 6.423 12.413 1.00 93.19 73 ASP A CA 1
ATOM 524 C C . ASP A 1 73 ? -5.212 6.073 13.565 1.00 93.19 73 ASP A C 1
ATOM 526 O O . ASP A 1 73 ? -6.432 5.996 13.397 1.00 93.19 73 ASP A O 1
ATOM 530 N N . GLY A 1 74 ? -4.646 5.801 14.742 1.00 87.81 74 GLY A N 1
ATOM 531 C CA . GLY A 1 74 ? -5.389 5.303 15.903 1.00 87.81 74 GLY A CA 1
ATOM 532 C C . GLY A 1 74 ? -5.984 3.892 15.760 1.00 87.81 74 GLY A C 1
ATOM 533 O O . GLY A 1 74 ? -6.846 3.534 16.564 1.00 87.81 74 GLY A O 1
ATOM 534 N N . ARG A 1 75 ? -5.561 3.094 14.767 1.00 88.44 75 ARG A N 1
ATOM 535 C CA . ARG A 1 75 ? -6.018 1.711 14.564 1.00 88.44 75 ARG A CA 1
ATOM 536 C C . ARG A 1 75 ? -4.947 0.683 14.928 1.00 88.44 75 ARG A C 1
ATOM 538 O O . ARG A 1 75 ? -3.852 0.696 14.378 1.00 88.44 75 ARG A O 1
ATOM 545 N N . ASP A 1 76 ? -5.307 -0.259 15.799 1.00 88.38 76 ASP A N 1
ATOM 546 C CA . ASP A 1 76 ? -4.436 -1.368 16.223 1.00 88.38 76 ASP A CA 1
ATOM 547 C C . ASP A 1 76 ? -4.579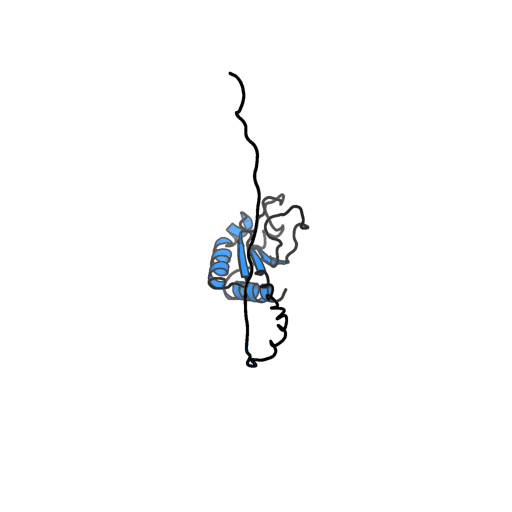 -2.632 15.345 1.00 88.38 76 ASP A C 1
ATOM 549 O O . ASP A 1 76 ? -3.845 -3.601 15.530 1.00 88.38 76 ASP A O 1
ATOM 553 N N . ASP A 1 77 ? -5.541 -2.656 14.414 1.00 89.19 77 ASP A N 1
ATOM 554 C CA . ASP A 1 77 ? -5.907 -3.824 13.597 1.00 89.19 77 ASP A CA 1
ATOM 555 C C . ASP A 1 77 ? -5.203 -3.884 12.228 1.00 89.19 77 ASP A C 1
ATOM 557 O O . ASP A 1 77 ? -5.174 -4.943 11.597 1.00 89.19 77 ASP A O 1
ATOM 561 N N . VAL A 1 78 ? -4.603 -2.778 11.771 1.00 89.81 78 VAL A N 1
ATOM 562 C CA . VAL A 1 78 ? -3.911 -2.678 10.476 1.00 89.81 78 VAL A CA 1
ATOM 563 C C . VAL A 1 78 ? -2.567 -1.969 10.624 1.00 89.81 78 VAL A C 1
ATOM 565 O O . VAL A 1 78 ? -2.473 -0.908 11.229 1.00 89.81 78 VAL A O 1
ATOM 568 N N . LEU A 1 79 ? -1.529 -2.520 9.992 1.00 90.69 79 LEU A N 1
ATOM 569 C CA . LEU A 1 79 ? -0.189 -1.937 9.933 1.00 90.69 79 LEU A CA 1
ATOM 570 C C . LEU A 1 79 ? 0.156 -1.540 8.490 1.00 90.69 79 LEU A C 1
ATOM 572 O O . LEU A 1 79 ? 0.396 -2.407 7.648 1.00 90.69 79 LEU A O 1
ATOM 576 N N . VAL A 1 80 ? 0.185 -0.233 8.205 1.00 91.62 80 VAL A N 1
ATOM 577 C CA . VAL A 1 80 ? 0.477 0.316 6.867 1.00 91.62 80 VAL A CA 1
ATOM 578 C C . VAL A 1 80 ? 1.958 0.685 6.733 1.00 91.62 80 VAL A C 1
ATOM 580 O O . VAL A 1 80 ? 2.430 1.659 7.321 1.00 91.62 80 VAL A O 1
ATOM 583 N N . GLU A 1 81 ? 2.686 -0.060 5.902 1.00 91.94 81 GLU A N 1
ATOM 584 C CA . GLU A 1 81 ? 4.136 0.074 5.717 1.00 91.94 81 GLU A CA 1
ATOM 585 C C . GLU A 1 81 ? 4.534 0.222 4.235 1.00 91.94 81 GLU A C 1
ATOM 587 O O . GLU A 1 81 ? 3.757 -0.014 3.305 1.00 91.94 81 GLU A O 1
ATOM 592 N N . VAL A 1 82 ? 5.784 0.625 3.992 1.00 90.88 82 VAL A N 1
ATOM 593 C CA . VAL A 1 82 ? 6.391 0.537 2.657 1.00 90.88 82 VAL A CA 1
ATOM 594 C C . VAL A 1 82 ? 6.830 -0.900 2.414 1.00 90.88 82 VAL A C 1
ATOM 596 O O . VAL A 1 82 ? 7.565 -1.461 3.220 1.00 90.88 82 VAL A O 1
ATOM 599 N N . ALA A 1 83 ? 6.435 -1.469 1.277 1.00 87.94 83 ALA A N 1
ATOM 600 C CA . ALA A 1 83 ? 6.843 -2.814 0.894 1.00 87.94 83 ALA A CA 1
ATOM 601 C C . ALA A 1 83 ? 8.372 -2.936 0.763 1.00 87.94 83 ALA A C 1
ATOM 603 O O . ALA A 1 83 ? 8.991 -2.184 -0.002 1.00 87.94 83 ALA A O 1
ATOM 604 N N . ASP A 1 84 ? 8.970 -3.915 1.448 1.00 83.38 84 ASP A N 1
ATOM 605 C CA . ASP A 1 84 ? 10.351 -4.314 1.185 1.00 83.38 84 ASP A CA 1
ATOM 606 C C . ASP A 1 84 ? 10.420 -5.092 -0.134 1.00 83.38 84 ASP A C 1
ATOM 608 O O . ASP A 1 84 ? 9.909 -6.205 -0.275 1.00 83.38 84 ASP A O 1
ATOM 612 N N . MET A 1 85 ? 11.064 -4.468 -1.117 1.00 77.69 85 MET A N 1
ATOM 613 C CA . MET A 1 85 ? 11.225 -5.005 -2.464 1.00 77.69 85 MET A CA 1
ATOM 614 C C . MET A 1 85 ? 12.670 -5.403 -2.785 1.00 77.69 85 MET A C 1
ATOM 616 O O . MET A 1 85 ? 12.954 -5.752 -3.933 1.00 77.69 85 MET A O 1
ATOM 620 N N . SER A 1 86 ? 13.581 -5.350 -1.805 1.00 74.19 86 SER A N 1
ATOM 621 C CA . SER A 1 86 ? 15.029 -5.559 -1.985 1.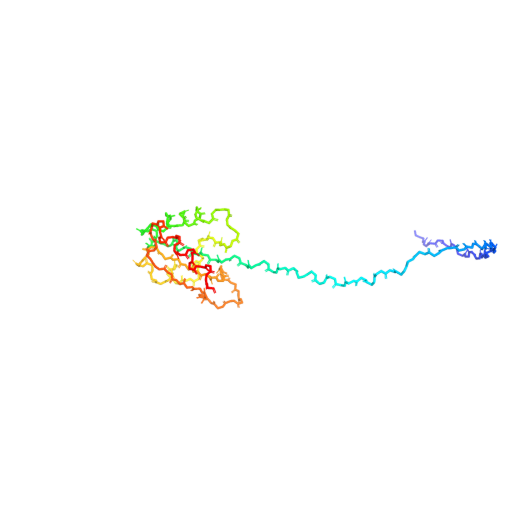00 74.19 86 SER A CA 1
ATOM 622 C C . SER A 1 86 ? 15.399 -6.919 -2.595 1.00 74.19 86 SER A C 1
ATOM 624 O O . SER A 1 86 ? 16.441 -7.050 -3.233 1.00 74.19 86 SER A O 1
ATOM 626 N N . HIS A 1 87 ? 14.517 -7.911 -2.454 1.00 70.19 87 HIS A N 1
ATOM 627 C CA . HIS A 1 87 ? 14.686 -9.277 -2.957 1.00 70.19 87 HIS A CA 1
ATOM 628 C C . HIS A 1 87 ? 14.080 -9.537 -4.347 1.00 70.19 87 HIS A C 1
ATOM 630 O O . HIS A 1 87 ? 14.204 -10.648 -4.857 1.00 70.19 87 HIS A O 1
ATOM 636 N N . THR A 1 88 ? 13.410 -8.555 -4.960 1.00 73.12 88 THR A N 1
ATOM 637 C CA . THR A 1 88 ? 12.822 -8.702 -6.306 1.00 73.12 88 THR A CA 1
ATOM 638 C C . THR A 1 88 ? 13.746 -8.133 -7.374 1.00 73.12 88 THR A C 1
ATOM 640 O O . THR A 1 88 ? 14.255 -7.024 -7.218 1.00 73.12 88 THR A O 1
ATOM 643 N N . GLU A 1 89 ? 13.912 -8.845 -8.493 1.00 68.38 89 GLU A N 1
ATOM 644 C CA . GLU A 1 89 ? 14.807 -8.455 -9.600 1.00 68.38 89 GLU A CA 1
ATOM 645 C C . GLU A 1 89 ? 14.521 -7.038 -10.133 1.00 68.38 89 GLU A C 1
ATOM 647 O O . GLU A 1 89 ? 15.413 -6.335 -10.609 1.00 68.38 89 GLU A O 1
ATOM 652 N N . HIS A 1 90 ? 13.267 -6.592 -10.041 1.00 69.94 90 HIS A N 1
ATOM 653 C CA . HIS A 1 90 ? 12.819 -5.294 -10.546 1.00 69.94 90 HIS A CA 1
ATOM 654 C C . HIS A 1 90 ? 12.378 -4.316 -9.447 1.00 69.94 90 HIS A C 1
ATOM 656 O O . HIS A 1 90 ? 11.900 -3.222 -9.762 1.00 69.94 90 HIS A O 1
ATOM 662 N N . GLY A 1 91 ? 12.513 -4.673 -8.165 1.00 73.06 91 GLY A N 1
ATOM 663 C CA . GLY A 1 91 ? 12.036 -3.858 -7.043 1.00 73.06 91 GLY A CA 1
ATOM 664 C C . GLY A 1 91 ? 10.511 -3.660 -7.030 1.00 73.06 91 GLY A C 1
ATOM 665 O O . GLY A 1 91 ? 10.044 -2.591 -6.643 1.00 73.06 91 GLY A O 1
ATOM 666 N N . CYS A 1 92 ? 9.717 -4.595 -7.554 1.00 79.44 92 CYS A N 1
ATOM 667 C CA . CYS A 1 92 ? 8.291 -4.418 -7.865 1.00 79.44 92 CYS A CA 1
ATOM 668 C C . CYS A 1 92 ? 7.473 -5.687 -7.563 1.00 79.44 92 CYS A C 1
ATOM 670 O O . CYS A 1 92 ? 8.011 -6.784 -7.632 1.00 79.44 92 CYS A O 1
ATOM 672 N N . PHE A 1 93 ? 6.170 -5.544 -7.289 1.00 77.94 93 PHE A N 1
ATOM 673 C CA . PHE A 1 93 ? 5.190 -6.646 -7.280 1.00 77.94 93 PHE A CA 1
ATOM 674 C C . PHE A 1 93 ? 4.818 -7.122 -8.706 1.00 77.94 93 PHE A C 1
ATOM 676 O O . PHE A 1 93 ? 3.647 -7.363 -8.977 1.00 77.94 93 PHE A O 1
ATOM 683 N N . ASP A 1 94 ? 5.787 -7.126 -9.627 1.00 66.38 94 ASP A N 1
ATOM 684 C CA . ASP A 1 94 ? 5.723 -7.373 -11.083 1.00 66.38 94 ASP A CA 1
ATOM 685 C C . ASP A 1 94 ? 4.733 -6.523 -11.924 1.00 66.38 94 ASP A C 1
ATOM 687 O O . ASP A 1 94 ? 5.063 -6.085 -13.027 1.00 66.38 94 ASP A O 1
ATOM 691 N N . GLU A 1 95 ? 3.572 -6.142 -11.391 1.00 68.75 95 GLU A N 1
ATOM 692 C CA . GLU A 1 95 ? 2.489 -5.438 -12.092 1.00 68.75 95 GLU A CA 1
ATOM 693 C C . GLU A 1 95 ? 2.499 -3.903 -11.907 1.00 68.75 95 GLU A C 1
ATOM 695 O O . GLU A 1 95 ? 1.492 -3.228 -12.133 1.00 68.75 95 GLU A O 1
ATOM 700 N N . CYS A 1 96 ? 3.621 -3.290 -11.499 1.00 73.62 96 CYS A N 1
ATOM 701 C CA . CYS A 1 96 ? 3.673 -1.858 -11.126 1.00 73.62 96 CYS A CA 1
ATOM 702 C C . CYS A 1 96 ? 3.332 -0.874 -12.265 1.00 73.62 96 CYS A C 1
ATOM 704 O O . CYS A 1 96 ? 3.163 0.326 -12.025 1.00 73.62 96 CYS A O 1
ATOM 706 N N . THR A 1 97 ? 3.225 -1.343 -13.510 1.00 75.81 97 THR A N 1
ATOM 707 C CA . THR A 1 97 ? 2.700 -0.574 -14.652 1.00 75.81 97 THR A CA 1
ATOM 708 C C . THR A 1 97 ? 1.238 -0.149 -14.436 1.00 75.81 97 THR A C 1
ATOM 710 O O . THR A 1 97 ? 0.839 0.932 -14.896 1.00 75.81 97 THR A O 1
ATOM 713 N N . MET A 1 98 ? 0.481 -0.943 -13.665 1.00 79.75 98 MET A N 1
ATOM 714 C CA . MET A 1 98 ? -0.912 -0.722 -13.250 1.00 79.75 98 MET A CA 1
ATOM 715 C C . MET A 1 98 ? -1.054 0.015 -11.901 1.00 79.75 98 MET A C 1
ATOM 717 O O . MET A 1 98 ? -2.163 0.153 -11.391 1.00 79.75 98 MET A O 1
ATOM 721 N N . GLY A 1 99 ? 0.049 0.533 -11.345 1.00 80.94 99 GLY A N 1
ATOM 722 C CA . GLY A 1 99 ? 0.090 1.140 -10.011 1.00 80.94 99 GLY A CA 1
ATOM 723 C C . GLY A 1 99 ? -0.848 2.329 -9.753 1.00 80.94 99 GLY A C 1
ATOM 724 O O . GLY A 1 99 ? -1.328 2.968 -10.702 1.00 80.94 99 GLY A O 1
ATOM 725 N N . PRO A 1 100 ? -1.053 2.695 -8.468 1.00 88.44 100 PRO A N 1
ATOM 726 C CA . PRO A 1 100 ? -0.363 2.181 -7.266 1.00 88.44 100 PRO A CA 1
ATOM 727 C C . PRO A 1 100 ? -0.736 0.743 -6.864 1.00 88.44 100 PRO A C 1
ATOM 729 O O . PRO A 1 100 ? -1.915 0.406 -6.862 1.00 88.44 100 PRO A O 1
ATOM 732 N N . ASN A 1 101 ? 0.262 -0.075 -6.506 1.00 89.62 101 ASN A N 1
ATOM 733 C CA . ASN A 1 101 ? 0.062 -1.459 -6.051 1.00 89.62 101 ASN A CA 1
ATOM 734 C C . ASN A 1 101 ? 0.299 -1.571 -4.538 1.00 89.62 101 ASN A C 1
ATOM 736 O O . ASN A 1 101 ? 1.262 -0.996 -4.015 1.00 89.62 101 ASN A O 1
ATOM 740 N N . VAL A 1 102 ? -0.551 -2.348 -3.870 1.00 89.69 102 VAL A N 1
ATOM 741 C CA . VAL A 1 102 ? -0.564 -2.590 -2.421 1.00 89.69 102 VAL A CA 1
ATOM 742 C C . VAL A 1 102 ? -0.681 -4.096 -2.177 1.00 89.69 102 VAL A C 1
ATOM 744 O O . VAL A 1 102 ? -1.480 -4.743 -2.846 1.00 89.69 102 VAL A O 1
ATOM 747 N N . ARG A 1 103 ? 0.086 -4.664 -1.243 1.00 88.69 103 ARG A N 1
ATOM 748 C CA . ARG A 1 103 ? -0.041 -6.067 -0.809 1.00 88.69 103 ARG A CA 1
ATOM 749 C C . ARG A 1 103 ? -0.723 -6.133 0.557 1.00 88.69 103 ARG A C 1
ATOM 751 O O . ARG A 1 103 ? -0.365 -5.376 1.451 1.00 88.69 103 ARG A O 1
ATOM 758 N N . ILE A 1 104 ? -1.701 -7.020 0.702 1.00 88.88 104 ILE A N 1
ATOM 759 C CA . ILE A 1 104 ? -2.477 -7.258 1.927 1.00 88.88 104 ILE A CA 1
ATOM 760 C C . ILE A 1 104 ? -2.066 -8.607 2.518 1.00 88.88 104 ILE A C 1
ATOM 762 O O . ILE A 1 104 ? -1.979 -9.579 1.770 1.00 88.88 104 ILE A O 1
ATOM 766 N N . GLY A 1 105 ? -1.855 -8.685 3.832 1.00 79.75 105 GLY A N 1
ATOM 767 C CA . GLY A 1 105 ? -1.542 -9.943 4.520 1.00 79.75 105 GLY A CA 1
ATOM 768 C C . GLY A 1 105 ? -0.152 -10.487 4.179 1.00 79.75 105 GLY A C 1
ATOM 769 O O . GLY A 1 105 ? 0.034 -11.696 4.096 1.00 79.75 105 GLY A O 1
ATOM 770 N N . GLY A 1 106 ? 0.810 -9.598 3.914 1.00 70.38 106 GLY A N 1
ATOM 771 C CA . GLY A 1 106 ? 2.197 -9.993 3.687 1.00 70.38 106 GLY A CA 1
A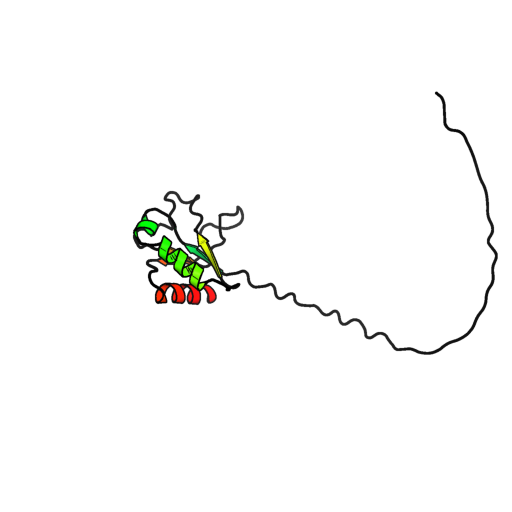TOM 772 C C . GLY A 1 106 ? 2.904 -10.394 4.983 1.00 70.38 106 GLY A C 1
ATOM 773 O O . GLY A 1 106 ? 2.741 -9.727 6.005 1.00 70.38 106 GLY A O 1
ATOM 774 N N . ASP A 1 107 ? 3.772 -11.408 4.913 1.00 67.69 107 ASP A N 1
ATOM 775 C CA . ASP A 1 107 ? 4.652 -11.839 6.020 1.00 67.69 107 ASP A CA 1
ATOM 776 C C . ASP A 1 107 ? 5.686 -10.766 6.450 1.00 67.69 107 ASP A C 1
ATOM 778 O O . ASP A 1 107 ? 6.469 -10.979 7.377 1.00 67.69 107 ASP A O 1
ATOM 782 N N . GLY A 1 108 ? 5.694 -9.600 5.793 1.00 62.16 108 GLY A N 1
ATOM 783 C CA . GLY A 1 108 ? 6.620 -8.498 6.036 1.00 62.16 108 GLY A CA 1
ATOM 784 C C . GLY A 1 108 ? 7.923 -8.613 5.230 1.00 62.16 108 GLY A C 1
ATOM 785 O O . GLY A 1 108 ? 7.961 -9.286 4.191 1.00 62.16 108 GLY A O 1
ATOM 786 N N . PRO A 1 109 ? 9.012 -7.951 5.678 1.00 58.59 109 PRO A N 1
ATOM 787 C CA . PRO A 1 109 ? 10.337 -8.145 5.095 1.00 58.59 109 PRO A CA 1
ATOM 788 C C . PRO A 1 109 ? 10.766 -9.611 5.222 1.00 58.59 109 PRO A C 1
ATOM 790 O O . PRO A 1 109 ? 10.408 -10.305 6.176 1.00 58.59 109 PRO A O 1
ATOM 793 N N . ARG A 1 110 ? 11.537 -10.097 4.246 1.00 56.66 110 ARG A N 1
ATOM 794 C CA . ARG A 1 110 ? 11.835 -11.528 4.118 1.00 56.66 110 ARG A CA 1
ATOM 795 C C . ARG A 1 110 ? 12.561 -12.057 5.358 1.00 56.66 110 ARG A C 1
ATOM 797 O O . ARG A 1 110 ? 13.701 -11.686 5.624 1.00 56.66 110 ARG A O 1
ATOM 804 N N . THR A 1 111 ? 11.937 -13.009 6.044 1.00 53.28 111 THR A N 1
ATOM 805 C CA . THR A 1 111 ? 12.618 -13.884 7.005 1.00 53.28 111 THR A CA 1
ATOM 806 C C . THR A 1 111 ? 13.009 -15.196 6.324 1.00 53.28 111 THR A C 1
ATOM 808 O O . THR A 1 111 ? 12.374 -15.612 5.353 1.00 53.28 111 THR A O 1
ATOM 811 N N . ASP A 1 112 ? 14.040 -15.879 6.827 1.00 54.09 112 ASP A N 1
ATOM 812 C CA . ASP A 1 112 ? 14.516 -17.155 6.259 1.00 54.09 112 ASP A CA 1
ATOM 813 C C . ASP A 1 112 ? 13.478 -18.295 6.336 1.00 54.09 112 ASP A C 1
ATOM 815 O O . ASP A 1 112 ? 13.635 -19.328 5.685 1.00 54.09 112 ASP A O 1
ATOM 819 N N . SER A 1 113 ? 12.412 -18.102 7.119 1.00 51.12 113 SER A N 1
ATOM 820 C CA . SER A 1 113 ? 11.390 -19.104 7.437 1.00 51.12 113 SER A CA 1
ATOM 821 C C . SER A 1 113 ? 10.130 -19.036 6.564 1.00 51.12 113 SER A C 1
ATOM 823 O O . SER A 1 113 ? 9.340 -19.979 6.597 1.00 51.12 113 SER A O 1
ATOM 825 N N . ALA A 1 114 ? 9.905 -17.943 5.823 1.00 54.75 114 ALA A N 1
ATOM 826 C CA . ALA A 1 114 ? 8.642 -17.683 5.125 1.00 54.75 114 ALA A CA 1
ATOM 827 C C . ALA A 1 114 ? 8.778 -17.788 3.588 1.00 54.75 114 ALA A C 1
ATOM 829 O O . ALA A 1 114 ? 9.725 -17.237 3.012 1.00 54.75 114 ALA A O 1
ATOM 830 N N . PRO A 1 115 ? 7.849 -18.468 2.883 1.00 54.75 115 PRO A N 1
ATOM 831 C CA . PRO A 1 115 ? 7.816 -18.453 1.426 1.00 54.75 115 PRO A CA 1
ATOM 832 C C . PRO A 1 115 ? 7.495 -17.041 0.915 1.00 54.75 115 PRO A C 1
ATOM 834 O O . PRO A 1 115 ? 6.544 -16.396 1.346 1.00 54.75 115 PRO A O 1
ATOM 837 N N . PHE A 1 116 ? 8.299 -16.552 -0.030 1.00 54.31 116 PHE A N 1
ATOM 838 C CA . PHE A 1 116 ? 8.154 -15.199 -0.565 1.00 54.31 116 PHE A CA 1
ATOM 839 C C . PHE A 1 116 ? 6.779 -14.982 -1.214 1.00 54.31 116 PHE A C 1
ATOM 841 O O . PHE A 1 116 ? 6.377 -15.749 -2.086 1.00 54.31 116 PHE A O 1
ATOM 848 N N . GLY A 1 117 ? 6.119 -13.877 -0.859 1.00 57.12 117 GLY A N 1
ATOM 849 C CA . GLY A 1 117 ? 4.917 -13.421 -1.554 1.00 57.12 117 GLY A CA 1
ATOM 850 C C . GLY A 1 117 ? 3.605 -14.031 -1.066 1.00 57.12 117 GLY A C 1
ATOM 851 O O . GLY A 1 117 ? 2.629 -13.982 -1.810 1.00 57.12 117 GLY A O 1
ATOM 852 N N . ALA A 1 118 ? 3.540 -14.543 0.168 1.00 62.09 118 ALA A N 1
ATOM 853 C CA . ALA A 1 118 ? 2.256 -14.592 0.862 1.00 62.09 118 ALA A CA 1
ATOM 854 C C . ALA A 1 118 ? 1.637 -13.178 0.885 1.00 62.09 118 ALA A C 1
ATOM 856 O O . ALA A 1 118 ? 2.351 -12.180 1.036 1.00 62.09 118 ALA A O 1
ATOM 857 N N . GLY A 1 119 ? 0.324 -13.100 0.682 1.00 72.69 119 GLY A N 1
ATOM 858 C CA . GLY A 1 119 ? -0.419 -11.844 0.630 1.00 72.69 119 GLY A CA 1
ATOM 859 C C . GLY A 1 119 ? -0.904 -11.440 -0.767 1.00 72.69 119 GLY A C 1
ATOM 860 O O . GLY A 1 119 ? -0.262 -11.654 -1.794 1.00 72.69 119 GLY A O 1
ATOM 861 N N . LYS A 1 120 ? -2.085 -10.827 -0.793 1.00 84.75 120 LYS A N 1
ATOM 862 C CA . LYS A 1 120 ? -2.857 -10.479 -1.990 1.00 84.75 120 LYS A CA 1
ATOM 863 C C . LYS A 1 120 ? -2.438 -9.110 -2.520 1.00 84.75 120 LYS A C 1
ATOM 865 O O . LYS A 1 120 ? -2.562 -8.114 -1.810 1.00 84.75 120 LYS A O 1
ATOM 870 N N . VAL A 1 121 ? -1.959 -9.044 -3.763 1.00 87.12 121 VAL A N 1
ATOM 871 C CA . VAL A 1 121 ? -1.635 -7.771 -4.429 1.00 87.12 121 VAL A CA 1
ATOM 872 C C . VAL A 1 121 ? -2.901 -7.173 -5.045 1.00 87.12 121 VAL A C 1
ATOM 874 O O . VAL A 1 121 ? -3.635 -7.846 -5.765 1.00 87.12 121 VAL A O 1
ATOM 877 N N . VAL A 1 122 ? -3.151 -5.896 -4.761 1.00 88.75 122 VAL A N 1
ATOM 878 C CA . VAL A 1 122 ? -4.256 -5.100 -5.301 1.00 88.75 122 VAL A CA 1
ATOM 879 C C . VAL A 1 122 ? -3.683 -3.882 -6.024 1.00 88.75 122 VAL A C 1
ATOM 881 O O . VAL A 1 122 ? -2.812 -3.179 -5.504 1.00 88.75 122 VAL A O 1
ATOM 884 N N . ASN A 1 123 ? -4.172 -3.635 -7.238 1.00 89.75 123 ASN A N 1
ATOM 885 C CA . ASN A 1 123 ? -3.624 -2.648 -8.167 1.00 89.75 123 ASN A CA 1
ATOM 886 C C . ASN A 1 123 ? -4.527 -1.415 -8.307 1.00 89.75 123 ASN A C 1
ATOM 888 O O . ASN A 1 123 ? -5.738 -1.481 -8.110 1.00 89.75 123 ASN A O 1
ATOM 892 N N . GLY A 1 124 ? -3.942 -0.296 -8.735 1.00 85.56 124 GLY A N 1
ATOM 893 C CA . GLY A 1 124 ? -4.666 0.911 -9.141 1.00 85.56 124 GLY A CA 1
ATOM 894 C C . GLY A 1 124 ? -5.280 1.755 -8.016 1.00 85.56 124 GLY A C 1
ATOM 895 O O . GLY A 1 124 ? -6.066 2.649 -8.328 1.00 85.56 124 GLY A O 1
ATOM 896 N N . ILE A 1 125 ? -4.922 1.526 -6.746 1.00 88.69 125 ILE A N 1
ATOM 897 C CA . ILE A 1 125 ? -5.561 2.164 -5.576 1.00 88.69 125 ILE A CA 1
ATOM 898 C C . ILE A 1 125 ? -5.342 3.684 -5.559 1.00 88.69 125 ILE A C 1
ATOM 900 O O . ILE A 1 125 ? -4.208 4.164 -5.441 1.00 88.69 125 ILE A O 1
ATOM 904 N N . LYS A 1 126 ? -6.438 4.445 -5.680 1.00 86.75 126 LYS A N 1
ATOM 905 C CA . LYS A 1 126 ? -6.464 5.915 -5.756 1.00 86.75 126 LYS A CA 1
ATOM 906 C C . LYS A 1 126 ? -7.754 6.470 -5.155 1.00 86.75 126 LYS A C 1
ATOM 908 O O . LYS A 1 126 ? -8.830 5.987 -5.491 1.00 86.75 126 LYS A O 1
ATOM 913 N N . GLY A 1 127 ? -7.636 7.549 -4.384 1.00 88.50 127 GLY A N 1
ATOM 914 C CA . GLY A 1 127 ? -8.774 8.186 -3.721 1.00 88.50 127 GLY A CA 1
ATOM 915 C C . GLY A 1 127 ? -9.202 7.463 -2.444 1.00 88.50 127 GLY A C 1
ATOM 916 O O . GLY A 1 127 ? -8.772 6.342 -2.172 1.00 88.50 127 GLY A O 1
ATOM 917 N N . GLU A 1 128 ? -10.024 8.146 -1.653 1.00 91.19 128 GLU A N 1
ATOM 918 C CA . GLU A 1 128 ? -10.405 7.730 -0.302 1.00 91.19 128 GLU A CA 1
ATOM 919 C C . GLU A 1 128 ? -11.265 6.462 -0.300 1.00 91.19 128 GLU A C 1
ATOM 921 O O . GLU A 1 128 ? -10.894 5.495 0.359 1.00 91.19 128 GLU A O 1
ATOM 926 N N . ASP A 1 129 ? -12.312 6.401 -1.130 1.00 90.81 129 ASP A N 1
ATOM 927 C CA . ASP A 1 129 ? -13.211 5.238 -1.228 1.00 90.81 129 ASP A CA 1
ATOM 928 C C . ASP A 1 129 ? -12.454 3.927 -1.523 1.00 90.81 129 ASP A C 1
ATOM 930 O O . ASP A 1 129 ? -12.731 2.877 -0.943 1.00 90.81 129 ASP A O 1
ATOM 934 N N . ALA A 1 130 ? -11.458 3.983 -2.416 1.00 89.88 130 ALA A N 1
ATOM 935 C CA . ALA A 1 130 ? -10.648 2.823 -2.786 1.00 89.88 130 ALA A CA 1
ATOM 936 C C . ALA A 1 130 ? -9.646 2.428 -1.688 1.00 89.88 130 ALA A C 1
ATOM 938 O O . ALA A 1 130 ? -9.325 1.248 -1.550 1.00 89.88 130 ALA A O 1
ATOM 939 N N . ALA A 1 131 ? -9.146 3.397 -0.917 1.00 90.75 131 ALA A N 1
ATOM 940 C CA . ALA A 1 131 ? -8.269 3.146 0.221 1.00 90.75 131 ALA A CA 1
ATOM 941 C C . ALA A 1 131 ? -9.053 2.547 1.403 1.00 90.75 131 ALA A C 1
ATOM 943 O O . ALA A 1 131 ? -8.628 1.536 1.959 1.00 90.75 131 ALA A O 1
ATOM 944 N N . GLN A 1 132 ? -10.234 3.088 1.721 1.00 91.38 132 GLN A N 1
ATOM 945 C CA . GLN A 1 132 ? -11.147 2.530 2.725 1.00 91.38 132 GLN A CA 1
ATOM 946 C C . GLN A 1 132 ? -11.586 1.108 2.346 1.00 91.38 132 GLN A C 1
ATOM 948 O O . GLN A 1 132 ? -11.404 0.181 3.132 1.00 91.38 132 GLN A O 1
ATOM 953 N N . GLY A 1 133 ? -12.044 0.892 1.106 1.00 90.62 133 GLY A N 1
ATOM 954 C CA . GLY A 1 133 ? -12.430 -0.437 0.618 1.00 90.62 133 GLY A CA 1
ATOM 955 C C . GLY A 1 133 ? -11.288 -1.466 0.626 1.00 90.62 133 GLY A C 1
ATOM 956 O O . GLY A 1 133 ? -11.535 -2.665 0.787 1.00 90.62 133 GLY A O 1
ATOM 957 N N . LEU A 1 134 ? -10.031 -1.020 0.502 1.00 90.69 134 LEU A N 1
ATOM 958 C CA . LEU A 1 134 ? -8.858 -1.878 0.670 1.00 90.69 134 LEU A CA 1
ATOM 959 C C . LEU A 1 134 ? -8.652 -2.282 2.136 1.00 90.69 134 LEU A C 1
ATOM 961 O O . LEU A 1 134 ? -8.435 -3.462 2.401 1.00 90.69 134 LEU A O 1
ATOM 965 N N . LEU A 1 135 ? -8.762 -1.344 3.081 1.00 89.19 135 LEU A N 1
ATOM 966 C CA . LEU A 1 135 ? -8.665 -1.633 4.519 1.00 89.19 135 LEU A CA 1
ATOM 967 C C . LEU A 1 135 ? -9.805 -2.558 4.980 1.00 89.19 135 LEU A C 1
ATOM 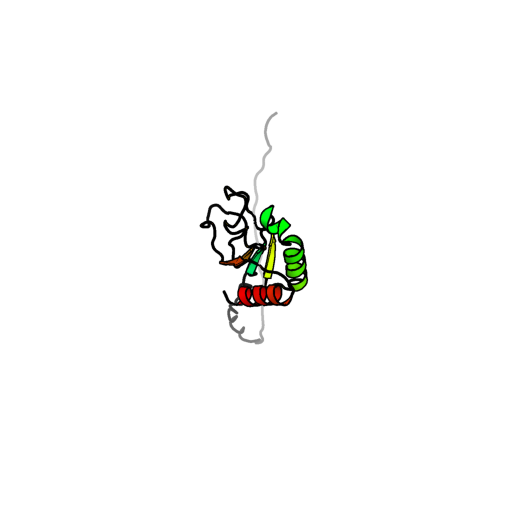969 O O . LEU A 1 135 ? -9.566 -3.538 5.681 1.00 89.19 135 LEU A O 1
ATOM 973 N N . ASP A 1 136 ? -11.026 -2.327 4.498 1.00 89.50 136 ASP A N 1
ATOM 974 C CA . ASP A 1 136 ? -12.185 -3.195 4.735 1.00 89.50 136 ASP A CA 1
ATOM 975 C C . ASP A 1 136 ? -12.031 -4.595 4.131 1.00 89.50 136 ASP A C 1
ATOM 977 O O . ASP A 1 136 ? -12.716 -5.528 4.555 1.00 89.50 136 ASP A O 1
ATOM 981 N N . THR A 1 137 ? -11.204 -4.745 3.095 1.00 86.88 137 THR A N 1
ATOM 982 C CA . THR A 1 137 ? -10.854 -6.052 2.523 1.00 86.88 137 THR A CA 1
ATOM 983 C C . THR A 1 137 ? -9.764 -6.718 3.356 1.00 86.88 137 THR A C 1
ATOM 985 O O . THR A 1 137 ? -9.864 -7.909 3.621 1.00 86.88 137 THR A O 1
ATOM 988 N N . ALA A 1 138 ? -8.777 -5.951 3.829 1.00 85.50 138 ALA A N 1
ATOM 989 C CA . ALA A 1 138 ? -7.697 -6.447 4.677 1.00 85.50 138 ALA A CA 1
ATOM 990 C C . ALA A 1 138 ? -8.202 -7.095 5.975 1.00 85.50 138 ALA A C 1
ATOM 992 O O . ALA A 1 138 ? -7.681 -8.128 6.368 1.00 85.50 138 ALA A O 1
ATOM 993 N N . LEU A 1 139 ? -9.262 -6.563 6.589 1.00 84.06 139 LEU A N 1
ATOM 994 C CA . LEU A 1 139 ? -9.870 -7.141 7.797 1.00 84.06 139 LEU A CA 1
ATOM 995 C C . LEU A 1 139 ? -10.692 -8.429 7.585 1.00 84.06 139 LEU A C 1
ATOM 997 O O . LEU A 1 139 ? -11.255 -8.950 8.549 1.00 84.06 139 LEU A O 1
ATOM 1001 N N . LYS A 1 140 ? -10.857 -8.899 6.343 1.00 81.19 140 LYS A N 1
ATOM 1002 C CA . LYS A 1 140 ? -11.709 -10.056 6.000 1.00 81.19 140 LYS A CA 1
ATOM 1003 C C . LYS A 1 140 ? -10.926 -11.287 5.539 1.00 81.19 140 LYS A C 1
ATOM 1005 O O . LYS A 1 140 ? -11.555 -12.322 5.319 1.00 81.19 140 LYS A O 1
ATOM 1010 N N . GLU A 1 141 ? -9.616 -11.150 5.343 1.00 62.62 141 GLU A N 1
ATOM 1011 C CA . GLU A 1 141 ? -8.686 -12.212 4.926 1.00 62.62 141 GLU A CA 1
ATOM 1012 C C . GLU A 1 141 ? -7.989 -12.812 6.161 1.00 62.62 141 GLU A C 1
ATOM 1014 O O . GLU A 1 141 ? -7.870 -14.057 6.197 1.00 62.62 141 GLU A O 1
#

pLDDT: mean 72.13, std 18.85, range [39.69, 95.5]

Sequence (141 aa):
MPSLLLAIMTSALSPRLGAALYPSAARPQPAARAGRLCAAEAAAPVRVEVCMNKYCKKRGSAATLELLQQLADGRDDVLVEVADMSHTEHGCFDECTMGPNVRIGGDGPRTDSAPFGAGKVVNGIKGEDAAQGLLDTALKE

Secondary structure (DSSP, 8-state):
---------------------------PPPP----------PPPPEEEEE--SHHHHHTTHHHHHHHHHHHTTT-SSEEEEE---TTSTTSS-S-GGG-S-EEES---SPPTTS-TT-SEEE----SHHHHHHHHHHHTT-